Protein AF-A0A2W0FII7-F1 (afdb_monomer)

Radius of gyration: 22.11 Å; Cα contacts (8 Å, |Δi|>4): 126; chains: 1; bounding box: 62×43×57 Å

Foldseek 3Di:
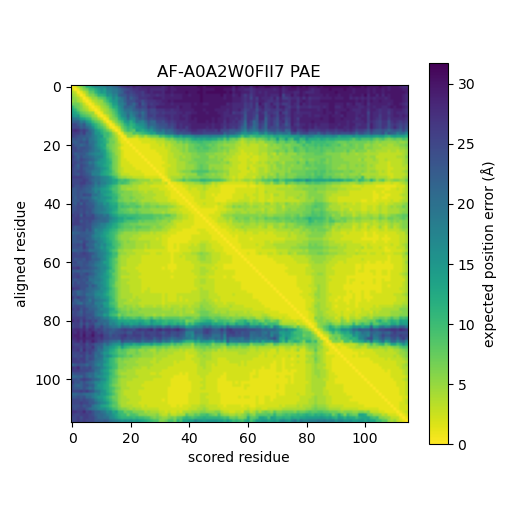DPPDDDDDDDPPQPDPPPVVVVVVVVVVQVLFFWFAWFAFDDADPVRHGPDTDDTRHRPVNLVVLLVVLQVLLVVLVVVCVVVVPPPCPVSVVSSVVSNRSSVRSVVRRVVRSDD

Structure (mmCIF, N/CA/C/O backbone):
data_AF-A0A2W0FII7-F1
#
_entry.id   AF-A0A2W0FII7-F1
#
loop_
_atom_site.group_PDB
_atom_site.id
_atom_site.type_symbol
_atom_site.label_atom_id
_atom_site.label_alt_id
_atom_site.label_comp_id
_atom_site.label_asym_id
_atom_site.label_entity_id
_atom_site.label_seq_id
_atom_site.pdbx_PDB_ins_code
_atom_site.Cartn_x
_atom_site.Cartn_y
_atom_site.Cartn_z
_atom_site.occupancy
_atom_site.B_iso_or_equiv
_atom_site.auth_seq_id
_atom_site.auth_comp_id
_atom_site.auth_asym_id
_atom_site.auth_atom_id
_atom_site.pdbx_PDB_model_num
ATOM 1 N N . MET A 1 1 ? 37.467 32.503 40.181 1.00 45.34 1 MET A N 1
ATOM 2 C CA . MET A 1 1 ? 36.353 32.102 39.293 1.00 45.34 1 MET A CA 1
ATOM 3 C C . MET A 1 1 ? 36.944 31.385 38.086 1.00 45.34 1 MET A C 1
ATOM 5 O O . MET A 1 1 ? 37.599 32.031 37.280 1.00 45.34 1 MET A O 1
ATOM 9 N N . LYS A 1 2 ? 36.827 30.053 38.008 1.00 49.31 2 LYS A N 1
ATOM 10 C CA . LYS A 1 2 ? 37.305 29.281 36.849 1.00 49.31 2 LYS A CA 1
ATOM 11 C C . LYS A 1 2 ? 36.230 29.397 35.772 1.00 49.31 2 LYS A C 1
ATOM 13 O O . LYS A 1 2 ? 35.134 28.887 35.977 1.00 49.31 2 LYS A O 1
ATOM 18 N N . LYS A 1 3 ? 36.498 30.152 34.702 1.00 55.66 3 LYS A N 1
ATOM 19 C CA . LYS A 1 3 ? 35.556 30.265 33.584 1.00 55.66 3 LYS A CA 1
ATOM 20 C C . LYS A 1 3 ? 35.330 28.863 33.024 1.00 55.66 3 LYS A C 1
ATOM 22 O O . LYS A 1 3 ? 36.286 28.218 32.603 1.00 55.66 3 LYS A O 1
ATOM 27 N N . LEU A 1 4 ? 34.087 28.399 33.101 1.00 54.47 4 LEU A N 1
ATOM 28 C CA . LEU A 1 4 ? 33.648 27.167 32.469 1.00 54.47 4 LEU A CA 1
ATOM 29 C C . LEU A 1 4 ? 33.785 27.396 30.963 1.00 54.47 4 LEU A C 1
ATOM 31 O O . LEU A 1 4 ? 33.102 28.253 30.403 1.00 54.47 4 LEU A O 1
ATOM 35 N N . VAL A 1 5 ? 34.761 26.735 30.348 1.00 69.44 5 VAL A N 1
ATOM 36 C CA . VAL A 1 5 ? 34.918 26.757 28.894 1.00 69.44 5 VAL A CA 1
ATOM 37 C C . VAL A 1 5 ? 33.714 25.996 28.334 1.00 69.44 5 VAL A C 1
ATOM 39 O O . VAL A 1 5 ? 33.495 24.870 28.778 1.00 69.44 5 VAL A O 1
ATOM 42 N N . PRO A 1 6 ? 32.897 26.594 27.450 1.00 70.25 6 PRO A N 1
ATOM 43 C CA . PRO A 1 6 ? 31.791 25.877 26.830 1.00 70.25 6 PRO A CA 1
ATOM 44 C C . PRO A 1 6 ? 32.339 24.688 26.045 1.00 70.25 6 PRO A C 1
ATOM 46 O O . PRO A 1 6 ? 33.326 24.842 25.320 1.00 70.25 6 PRO A O 1
ATOM 49 N N . ASP A 1 7 ? 31.710 23.523 26.194 1.00 71.69 7 ASP A N 1
ATOM 50 C CA . ASP A 1 7 ? 32.057 22.355 25.393 1.00 71.69 7 ASP A CA 1
ATOM 51 C C . ASP A 1 7 ? 31.944 22.695 23.896 1.00 71.69 7 ASP A C 1
ATOM 53 O O . ASP A 1 7 ? 31.008 23.398 23.488 1.00 71.69 7 ASP A O 1
ATOM 57 N N . PRO A 1 8 ? 32.892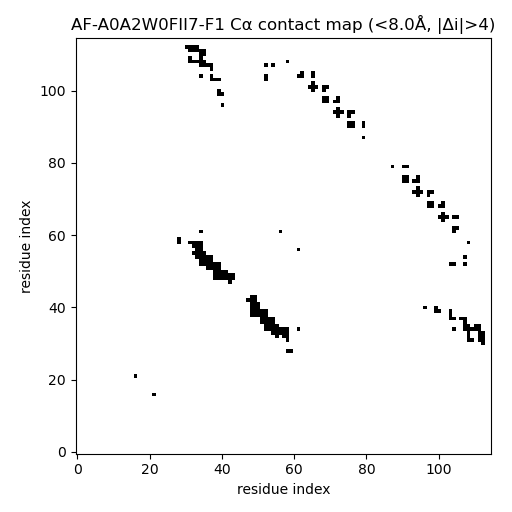 22.236 23.058 1.00 71.69 8 PRO A N 1
ATOM 58 C CA . PRO A 1 8 ? 32.798 22.434 21.622 1.00 71.69 8 PRO A CA 1
ATOM 59 C C . PRO A 1 8 ? 31.528 21.749 21.093 1.00 71.69 8 PRO A C 1
ATOM 61 O O . PRO A 1 8 ? 31.179 20.662 21.564 1.00 71.69 8 PRO A O 1
ATOM 64 N N . PRO A 1 9 ? 30.825 22.355 20.119 1.00 68.69 9 PRO A N 1
ATOM 65 C CA . PRO A 1 9 ? 29.630 21.749 19.557 1.00 68.69 9 PRO A CA 1
ATOM 66 C C . PRO A 1 9 ? 30.002 20.400 18.944 1.00 68.69 9 PRO A C 1
ATOM 68 O O . PRO A 1 9 ? 30.913 20.304 18.118 1.00 68.69 9 PRO A O 1
ATOM 71 N N . LEU A 1 10 ? 29.297 19.349 19.365 1.00 67.12 10 LEU A N 1
ATOM 72 C CA . LEU A 1 10 ? 29.386 18.051 18.711 1.00 67.12 10 LEU A CA 1
ATOM 73 C C . LEU A 1 10 ? 29.007 18.244 17.235 1.00 67.12 10 LEU A C 1
ATOM 75 O O . LEU A 1 10 ? 28.012 18.922 16.966 1.00 67.12 10 LEU A O 1
ATOM 79 N N . PRO A 1 11 ? 29.759 17.673 16.276 1.00 57.84 11 PRO A N 1
ATOM 80 C CA . PRO A 1 11 ? 29.352 17.703 14.884 1.00 57.84 11 PRO A CA 1
ATOM 81 C C . PRO A 1 11 ? 27.983 17.028 14.767 1.00 57.84 11 PRO A C 1
ATOM 83 O O . PRO A 1 11 ? 27.852 15.811 14.912 1.00 57.84 11 PRO A O 1
ATOM 86 N N . THR A 1 12 ? 26.949 17.834 14.538 1.00 61.00 12 THR A N 1
ATOM 87 C CA . THR A 1 12 ? 25.592 17.387 14.229 1.00 61.00 12 THR A CA 1
ATOM 88 C C . THR A 1 12 ? 25.575 16.918 12.784 1.00 61.00 12 THR A C 1
ATOM 90 O O . THR A 1 12 ? 25.058 17.597 11.905 1.00 61.00 12 THR A O 1
ATOM 93 N N . ASP A 1 13 ? 26.221 15.791 12.519 1.00 62.16 13 ASP A N 1
ATOM 94 C CA . ASP A 1 13 ? 26.268 15.217 11.182 1.00 62.16 13 ASP A CA 1
ATOM 95 C C . ASP A 1 13 ? 25.815 13.761 11.265 1.00 62.16 13 ASP A C 1
ATOM 97 O O . ASP A 1 13 ? 26.613 12.823 11.292 1.00 62.16 13 ASP A O 1
ATOM 101 N N . ARG A 1 14 ? 24.493 13.571 11.364 1.00 56.81 14 ARG A N 1
ATOM 102 C CA . ARG A 1 14 ? 23.838 12.330 10.942 1.00 56.81 14 ARG A CA 1
ATOM 103 C C . ARG A 1 14 ? 22.471 12.619 10.314 1.00 56.81 14 ARG A C 1
ATOM 105 O O . ARG A 1 14 ? 21.743 13.439 10.867 1.00 56.81 14 ARG A O 1
ATOM 112 N N . PRO A 1 15 ? 22.074 11.885 9.259 1.00 54.25 15 PRO A N 1
ATOM 113 C CA . PRO A 1 15 ? 22.838 10.896 8.498 1.00 54.25 15 PRO A CA 1
ATOM 114 C C . PRO A 1 15 ? 23.297 11.479 7.152 1.00 54.25 15 PRO A C 1
ATOM 116 O O . PRO A 1 15 ? 22.503 12.057 6.412 1.00 54.25 15 PRO A O 1
ATOM 119 N N . ARG A 1 16 ? 24.567 11.258 6.781 1.00 61.22 16 ARG A N 1
ATOM 120 C CA . ARG A 1 16 ? 24.932 11.245 5.358 1.00 61.22 16 ARG A CA 1
ATOM 121 C C . ARG A 1 16 ? 24.003 10.228 4.702 1.00 61.22 16 ARG A C 1
ATOM 123 O O . ARG A 1 16 ? 24.049 9.058 5.072 1.00 61.22 16 ARG A O 1
ATOM 130 N N . ARG A 1 17 ? 23.127 10.691 3.813 1.00 68.75 17 ARG A N 1
ATOM 131 C CA . ARG A 1 17 ? 22.314 9.839 2.946 1.00 68.75 17 ARG A CA 1
ATOM 132 C C . ARG A 1 17 ? 23.244 8.780 2.354 1.00 68.75 17 ARG A C 1
ATOM 134 O O . ARG A 1 17 ? 24.252 9.143 1.751 1.00 68.75 17 ARG A O 1
ATOM 141 N N . ASP A 1 18 ? 22.990 7.517 2.673 1.00 85.94 18 ASP A N 1
ATOM 142 C CA . ASP A 1 18 ? 23.888 6.423 2.322 1.00 85.94 18 ASP A CA 1
ATOM 143 C C . ASP A 1 18 ? 23.875 6.251 0.791 1.00 85.94 18 ASP A C 1
ATOM 145 O O . ASP A 1 18 ? 22.839 5.871 0.236 1.00 85.94 18 ASP A O 1
ATOM 149 N N . PRO A 1 19 ? 24.985 6.545 0.084 1.00 88.06 19 PRO A N 1
ATOM 150 C CA . PRO A 1 19 ? 25.020 6.454 -1.373 1.00 88.06 19 PRO A CA 1
ATOM 151 C C . PRO A 1 19 ? 24.779 5.027 -1.876 1.00 88.06 19 PRO A C 1
ATOM 153 O O . PRO A 1 19 ? 24.323 4.832 -3.005 1.00 88.06 19 PRO A O 1
ATOM 156 N N . GLU A 1 20 ? 25.095 4.021 -1.057 1.00 90.56 20 GLU A N 1
ATOM 157 C CA . GLU A 1 20 ? 24.831 2.625 -1.382 1.00 90.56 20 GLU A CA 1
ATOM 158 C C . GLU A 1 20 ? 23.329 2.335 -1.351 1.00 90.56 20 GLU A C 1
ATOM 160 O O . GLU A 1 20 ? 22.807 1.731 -2.291 1.00 90.56 20 GLU A O 1
ATOM 165 N N . LEU A 1 21 ? 22.627 2.848 -0.335 1.00 87.81 21 LEU A N 1
ATOM 166 C CA . LEU A 1 21 ? 21.172 2.750 -0.222 1.00 87.81 21 LEU A CA 1
ATOM 167 C C . LEU A 1 21 ? 20.462 3.469 -1.375 1.00 87.81 21 LEU A C 1
ATOM 169 O O . LEU A 1 21 ? 19.542 2.909 -1.967 1.00 87.81 21 LEU A O 1
ATOM 173 N N . ASP A 1 22 ? 20.905 4.674 -1.740 1.00 89.75 22 ASP A N 1
ATOM 174 C CA . ASP A 1 22 ? 20.333 5.409 -2.875 1.00 89.75 22 ASP A CA 1
ATOM 175 C C . ASP A 1 22 ? 20.484 4.630 -4.187 1.00 89.75 22 ASP A C 1
ATOM 177 O O . ASP A 1 22 ? 19.539 4.530 -4.974 1.00 89.75 22 ASP A O 1
ATOM 181 N N . ARG A 1 23 ? 21.655 4.024 -4.414 1.00 91.62 23 ARG A N 1
ATOM 182 C CA . ARG A 1 23 ? 21.891 3.191 -5.598 1.00 91.62 23 ARG A CA 1
ATOM 183 C C . ARG A 1 23 ? 21.034 1.925 -5.581 1.00 91.62 23 ARG A C 1
ATOM 185 O O . ARG A 1 23 ? 20.510 1.539 -6.624 1.00 91.62 23 ARG A O 1
ATOM 192 N N . ALA A 1 24 ? 20.878 1.285 -4.423 1.00 92.12 24 ALA A N 1
ATOM 193 C CA . ALA A 1 24 ? 20.007 0.123 -4.271 1.00 92.12 24 ALA A CA 1
ATOM 194 C C . ALA A 1 24 ? 18.541 0.478 -4.569 1.00 92.12 24 ALA A C 1
ATOM 196 O O . ALA A 1 24 ? 17.890 -0.225 -5.341 1.00 92.12 24 ALA A O 1
ATOM 197 N N . ASN A 1 25 ? 18.051 1.603 -4.047 1.00 91.00 25 ASN A N 1
ATOM 198 C CA . ASN A 1 25 ? 16.700 2.093 -4.311 1.00 91.00 25 ASN A CA 1
ATOM 199 C C . ASN A 1 25 ? 16.489 2.418 -5.792 1.00 91.00 25 ASN A C 1
ATOM 201 O O . ASN A 1 25 ? 15.478 2.015 -6.361 1.00 91.00 25 ASN A O 1
ATOM 205 N N . ALA A 1 26 ? 17.454 3.072 -6.444 1.00 90.44 26 ALA A N 1
ATOM 206 C CA . ALA A 1 26 ? 17.382 3.347 -7.877 1.00 90.44 26 ALA A CA 1
ATOM 207 C C . ALA A 1 26 ? 17.295 2.055 -8.709 1.00 90.44 26 ALA A C 1
ATOM 209 O O . ALA A 1 26 ? 16.490 1.968 -9.634 1.00 90.44 26 ALA A O 1
ATOM 210 N N . ASN A 1 27 ? 18.070 1.025 -8.350 1.00 92.50 27 ASN A N 1
ATOM 211 C CA . ASN A 1 27 ? 18.003 -0.281 -9.009 1.00 92.50 27 ASN A CA 1
ATOM 212 C C . ASN A 1 27 ? 16.644 -0.967 -8.796 1.00 92.50 27 ASN A C 1
ATOM 214 O O . ASN A 1 27 ? 16.109 -1.563 -9.728 1.00 92.50 27 ASN A O 1
ATOM 218 N N . LEU A 1 28 ? 16.074 -0.874 -7.590 1.00 89.69 28 LEU A N 1
ATOM 219 C CA . LEU A 1 28 ? 14.747 -1.416 -7.287 1.00 89.69 28 LEU A CA 1
ATOM 220 C C . LEU A 1 28 ? 13.652 -0.698 -8.080 1.00 89.69 28 LEU A C 1
ATOM 222 O O . LEU A 1 28 ? 12.812 -1.357 -8.686 1.00 89.69 28 LEU A O 1
ATOM 226 N N . LEU A 1 29 ? 13.685 0.635 -8.126 1.00 90.31 29 LEU A N 1
ATOM 227 C CA . LEU A 1 29 ? 12.740 1.430 -8.911 1.00 90.31 29 LEU A CA 1
ATOM 228 C C . LEU A 1 29 ? 12.859 1.139 -10.408 1.00 90.31 29 LEU A C 1
ATOM 230 O O . LEU A 1 29 ? 11.845 1.081 -11.088 1.00 90.31 29 LEU A O 1
ATOM 234 N N . ALA A 1 30 ? 14.070 0.900 -10.918 1.00 88.50 30 ALA A N 1
ATOM 235 C CA . ALA A 1 30 ? 14.271 0.494 -12.307 1.00 88.50 30 ALA A CA 1
ATOM 236 C C . ALA A 1 30 ? 13.735 -0.921 -12.600 1.00 88.50 30 ALA A C 1
ATOM 238 O O . ALA A 1 30 ? 13.285 -1.185 -13.713 1.00 88.50 30 ALA A O 1
ATOM 239 N N . ALA A 1 31 ? 13.781 -1.829 -11.619 1.00 89.75 31 ALA A N 1
ATOM 240 C CA . ALA A 1 31 ? 13.228 -3.178 -11.741 1.00 89.75 31 ALA A CA 1
ATOM 241 C C . ALA A 1 31 ? 11.691 -3.207 -11.641 1.00 89.75 31 ALA A C 1
ATOM 243 O O . ALA A 1 31 ? 11.051 -4.121 -12.164 1.00 89.75 31 ALA A O 1
ATOM 244 N N . LEU A 1 32 ? 11.092 -2.221 -10.971 1.00 89.44 32 LEU A N 1
ATOM 245 C CA . LEU A 1 32 ? 9.647 -2.049 -10.901 1.00 89.44 32 LEU A CA 1
ATOM 246 C C . LEU A 1 32 ? 9.156 -1.270 -12.126 1.00 89.44 32 LEU A C 1
ATOM 248 O O . LEU A 1 32 ? 9.408 -0.079 -12.283 1.00 89.44 32 LEU A O 1
ATOM 252 N N . HIS A 1 33 ? 8.394 -1.931 -12.993 1.00 88.06 33 HIS A N 1
ATOM 253 C CA . HIS A 1 33 ? 7.651 -1.222 -14.031 1.00 88.06 33 HIS A CA 1
ATOM 254 C C . HIS A 1 33 ? 6.480 -0.433 -13.428 1.00 88.06 33 HIS A C 1
ATOM 256 O O . HIS A 1 33 ? 6.153 -0.557 -12.245 1.00 88.06 33 HIS A O 1
ATOM 262 N N . GLY A 1 34 ? 5.809 0.361 -14.265 1.00 91.62 34 GLY A N 1
ATOM 263 C CA . GLY A 1 34 ? 4.569 1.008 -13.855 1.00 91.62 34 GLY A CA 1
ATOM 264 C C . GLY A 1 34 ? 3.508 -0.007 -13.416 1.00 91.62 34 GLY A C 1
ATOM 265 O O . GLY A 1 34 ? 3.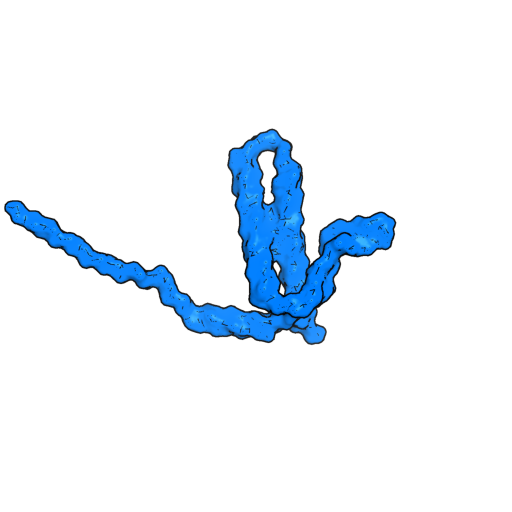499 -1.157 -13.869 1.00 91.62 34 GLY A O 1
ATOM 266 N N . THR A 1 35 ? 2.602 0.430 -12.544 1.00 96.25 35 THR A N 1
ATOM 267 C CA . THR A 1 35 ? 1.491 -0.388 -12.037 1.00 96.25 35 THR A CA 1
ATOM 268 C C . THR A 1 35 ? 0.725 -1.074 -13.171 1.00 96.25 35 THR A C 1
ATOM 270 O O . THR A 1 35 ? 0.547 -0.526 -14.260 1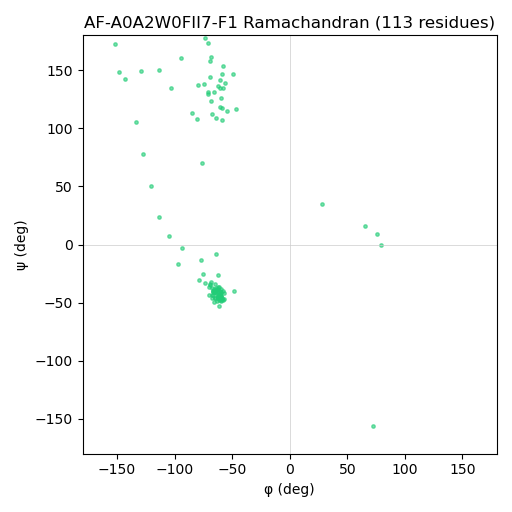.00 96.25 35 THR A O 1
ATOM 273 N N . ARG A 1 36 ? 0.202 -2.277 -12.933 1.00 96.19 36 ARG A N 1
ATOM 274 C CA . ARG A 1 36 ? -0.832 -2.870 -13.795 1.00 96.19 36 ARG A CA 1
ATOM 275 C C . ARG A 1 36 ? -2.223 -2.584 -13.252 1.00 96.19 36 ARG A C 1
ATOM 277 O O . ARG A 1 36 ? -2.404 -2.281 -12.078 1.00 96.19 36 ARG A O 1
ATOM 284 N N . HIS A 1 37 ? -3.220 -2.703 -14.124 1.00 96.38 37 HIS A N 1
ATOM 285 C CA . HIS A 1 37 ? -4.608 -2.623 -13.698 1.00 96.38 37 HIS A CA 1
ATOM 286 C C . HIS A 1 37 ? -4.891 -3.739 -12.685 1.00 96.38 37 HIS A C 1
ATOM 288 O O . HIS A 1 37 ? -4.797 -4.924 -13.020 1.00 96.38 37 HIS A O 1
ATOM 294 N N . ARG A 1 38 ? -5.267 -3.363 -11.462 1.00 96.50 38 ARG A N 1
ATOM 295 C CA . ARG A 1 38 ? -5.491 -4.303 -10.358 1.00 96.50 38 ARG A CA 1
ATOM 296 C C . ARG A 1 38 ? -6.799 -3.976 -9.639 1.00 96.50 38 ARG A C 1
ATOM 298 O O . ARG A 1 38 ? -6.830 -2.997 -8.898 1.00 96.50 38 ARG A O 1
ATOM 305 N N . PRO A 1 39 ? -7.876 -4.756 -9.834 1.00 96.44 39 PRO A N 1
ATOM 306 C CA . PRO A 1 39 ? -9.108 -4.562 -9.080 1.00 96.44 39 PRO A CA 1
ATOM 307 C C . PRO A 1 39 ? -8.918 -4.944 -7.606 1.00 96.44 39 PRO A C 1
ATOM 309 O O . PRO A 1 39 ? -8.214 -5.910 -7.309 1.00 96.44 39 PRO A O 1
ATOM 312 N N . PHE A 1 40 ? -9.571 -4.222 -6.697 1.00 96.00 40 PHE A N 1
ATOM 313 C CA . PHE A 1 40 ? -9.549 -4.492 -5.255 1.00 96.00 40 PHE A CA 1
ATOM 314 C C . PHE A 1 40 ? -10.847 -4.019 -4.582 1.00 96.00 40 PHE A C 1
ATOM 316 O O . PHE A 1 40 ? -11.682 -3.371 -5.221 1.00 96.00 4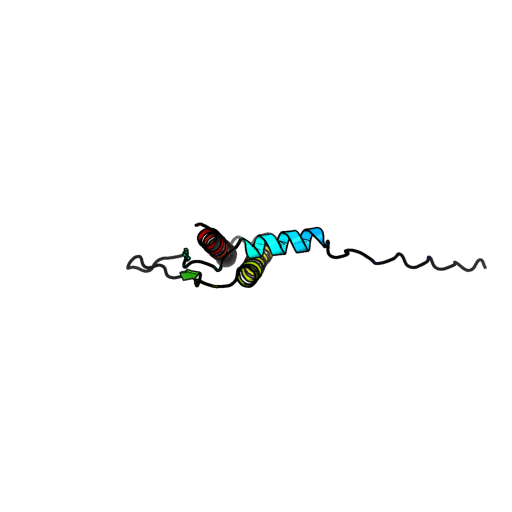0 PHE A O 1
ATOM 323 N N . GLY A 1 41 ? -11.029 -4.345 -3.301 1.00 93.06 41 GLY A N 1
ATOM 324 C CA . GLY A 1 41 ? -12.192 -3.914 -2.538 1.00 93.06 41 GLY A CA 1
ATOM 325 C C . GLY A 1 41 ? -13.486 -4.621 -2.922 1.00 93.06 41 GLY A C 1
ATOM 326 O O . GLY A 1 41 ? -13.525 -5.745 -3.435 1.00 93.06 41 GLY A O 1
ATOM 327 N N . LEU A 1 42 ? -14.582 -3.926 -2.630 1.00 92.88 42 LEU A N 1
ATOM 328 C CA . LEU A 1 42 ? -15.935 -4.417 -2.837 1.00 92.88 42 LEU A CA 1
ATOM 329 C C . LEU A 1 42 ? -16.297 -4.520 -4.326 1.00 92.88 42 LEU A C 1
ATOM 331 O O . LEU A 1 42 ? -15.738 -3.850 -5.198 1.00 92.88 42 LEU A O 1
ATOM 335 N N . ARG A 1 43 ? -17.291 -5.366 -4.601 1.00 95.25 43 ARG A N 1
ATOM 336 C CA . ARG A 1 43 ? -17.908 -5.537 -5.918 1.00 95.25 43 ARG A CA 1
ATOM 337 C C . ARG A 1 43 ? -19.354 -5.056 -5.881 1.00 95.25 43 ARG A C 1
ATOM 339 O O . ARG A 1 43 ? -19.998 -5.125 -4.837 1.00 95.25 43 ARG A O 1
ATOM 346 N N . ASP A 1 44 ? -19.857 -4.575 -7.012 1.00 94.44 44 ASP A N 1
ATOM 347 C CA . ASP A 1 44 ? -21.266 -4.206 -7.149 1.00 94.44 44 ASP A CA 1
ATOM 348 C C . ASP A 1 44 ? -22.188 -5.439 -7.240 1.00 94.44 44 ASP A C 1
ATOM 350 O O . ASP A 1 44 ? -21.738 -6.587 -7.277 1.00 94.44 44 ASP A O 1
ATOM 354 N N . GLY A 1 45 ? -23.503 -5.208 -7.319 1.00 94.31 45 GLY A N 1
ATOM 355 C CA . GLY A 1 45 ? -24.497 -6.281 -7.456 1.00 94.31 45 GLY A CA 1
ATOM 356 C C . GLY A 1 45 ? -24.401 -7.092 -8.757 1.00 94.31 45 GLY A C 1
ATOM 357 O O . GLY A 1 45 ? -25.090 -8.097 -8.888 1.00 94.31 45 GLY A O 1
ATOM 358 N N . GLN A 1 46 ? -23.563 -6.675 -9.711 1.00 95.00 46 GLN A N 1
ATOM 359 C CA . GLN A 1 46 ? -23.263 -7.391 -10.954 1.00 95.00 46 GLN A CA 1
ATOM 360 C C . GLN A 1 46 ? -21.877 -8.063 -10.905 1.00 95.00 46 GLN A C 1
ATOM 362 O O . GLN A 1 46 ? -21.395 -8.577 -11.913 1.00 95.00 46 GLN A O 1
ATOM 367 N N . GLY A 1 47 ? -21.209 -8.051 -9.746 1.00 92.69 47 GLY A N 1
ATOM 368 C CA . GLY A 1 47 ? -19.891 -8.645 -9.548 1.00 92.69 47 GLY A CA 1
ATOM 369 C C . GLY A 1 47 ? -18.733 -7.831 -10.132 1.00 92.69 47 GLY A C 1
ATOM 370 O O . GLY A 1 47 ? -17.602 -8.328 -10.155 1.00 92.69 47 GLY A O 1
ATOM 371 N N . ARG A 1 48 ? -18.959 -6.595 -10.589 1.00 95.12 48 ARG A N 1
ATOM 372 C CA . ARG A 1 48 ? -17.900 -5.727 -11.125 1.00 95.12 48 ARG A CA 1
ATOM 373 C C . ARG A 1 48 ? -17.118 -5.092 -9.972 1.00 95.12 48 ARG A C 1
ATOM 375 O O . ARG A 1 48 ? -17.738 -4.686 -8.989 1.00 95.12 48 ARG A O 1
ATOM 382 N N . PRO A 1 49 ? -15.778 -5.020 -10.051 1.00 94.56 49 PRO A N 1
ATOM 383 C CA . PRO A 1 49 ? -14.985 -4.360 -9.018 1.00 94.56 49 PRO A CA 1
ATOM 384 C C . PRO A 1 49 ? -15.349 -2.875 -8.940 1.00 94.56 49 PRO A C 1
ATOM 386 O O . PRO A 1 49 ? -15.489 -2.224 -9.974 1.00 94.56 49 PRO A O 1
ATOM 389 N N . LEU A 1 50 ? -15.506 -2.351 -7.722 1.00 95.56 50 LEU A N 1
ATOM 390 C CA . LEU A 1 50 ? -15.785 -0.928 -7.507 1.00 95.56 50 LEU A CA 1
ATOM 391 C C . LEU A 1 50 ? -14.526 -0.069 -7.625 1.00 95.56 50 LEU A C 1
ATOM 393 O O . LEU A 1 50 ? -14.610 1.083 -8.042 1.00 95.56 50 LEU A O 1
ATOM 397 N N . PHE A 1 51 ? -13.369 -0.637 -7.282 1.00 96.94 51 PHE A N 1
ATOM 398 C CA . PHE A 1 51 ? -12.089 0.055 -7.303 1.00 96.94 51 PHE A CA 1
ATOM 399 C C . PHE A 1 51 ? -11.042 -0.750 -8.064 1.00 96.94 51 PHE A C 1
ATOM 401 O O . PHE A 1 51 ? -11.057 -1.985 -8.090 1.00 96.94 51 PHE A O 1
ATOM 408 N N . ALA A 1 52 ? -10.114 -0.027 -8.678 1.00 97.31 52 ALA A N 1
ATOM 409 C CA . ALA A 1 52 ? -8.939 -0.600 -9.300 1.00 97.31 52 ALA A CA 1
ATOM 410 C C . ALA A 1 52 ? -7.765 0.371 -9.210 1.00 97.31 52 ALA A C 1
ATOM 412 O O . ALA A 1 52 ? -7.944 1.589 -9.237 1.00 97.31 52 ALA A O 1
ATOM 413 N N . VAL A 1 53 ? -6.557 -0.179 -9.123 1.00 97.50 53 VAL A N 1
ATOM 414 C CA . VAL A 1 53 ? -5.328 0.592 -9.299 1.00 97.50 53 VAL A CA 1
ATOM 415 C C . VAL A 1 53 ? -5.206 0.959 -10.770 1.00 97.50 53 VAL A C 1
ATOM 417 O O . VAL A 1 53 ? -5.321 0.095 -11.645 1.00 97.50 53 VAL A O 1
ATOM 420 N N . GLN A 1 54 ? -4.965 2.240 -11.034 1.00 96.75 54 GLN A N 1
ATOM 421 C CA . GLN A 1 54 ? -4.738 2.735 -12.383 1.00 96.75 54 GLN A CA 1
ATOM 422 C C . GLN A 1 54 ? -3.435 2.141 -12.941 1.00 96.75 54 GLN A C 1
ATOM 424 O O . GLN A 1 54 ? -2.425 2.180 -12.234 1.00 96.75 54 GLN A O 1
ATOM 429 N N . PRO A 1 55 ? -3.414 1.585 -14.168 1.00 95.56 55 PRO A N 1
ATOM 430 C CA . PRO A 1 55 ? -2.181 1.124 -14.787 1.00 95.56 55 PRO A CA 1
ATOM 431 C C . PRO A 1 55 ? -1.240 2.282 -15.141 1.00 95.56 55 PRO A C 1
ATOM 433 O O . PRO A 1 55 ? -1.667 3.421 -15.309 1.00 95.56 55 PRO A O 1
ATOM 436 N N . GLN A 1 56 ? 0.033 1.941 -15.339 1.00 94.31 56 GLN A N 1
ATOM 437 C CA . GLN A 1 56 ? 1.108 2.805 -15.832 1.00 94.31 56 GLN A CA 1
ATOM 438 C C . GLN A 1 56 ? 1.489 3.961 -14.895 1.00 94.31 56 GLN A C 1
ATOM 440 O O . GLN A 1 56 ? 2.211 4.864 -15.309 1.00 94.31 56 GLN A O 1
ATOM 445 N N . VAL A 1 57 ? 1.077 3.919 -13.624 1.00 95.62 57 VAL A N 1
ATOM 446 C CA . VAL A 1 57 ? 1.606 4.828 -12.599 1.00 95.62 57 VAL A CA 1
ATOM 447 C C . VAL A 1 57 ? 3.047 4.422 -12.305 1.00 95.62 57 VAL A C 1
ATOM 449 O O . VAL A 1 57 ? 3.323 3.238 -12.107 1.00 95.62 57 VAL A O 1
ATOM 452 N N . ASN A 1 58 ? 3.964 5.390 -12.308 1.00 94.88 58 ASN A N 1
ATOM 453 C CA . ASN A 1 58 ? 5.375 5.158 -12.015 1.00 94.88 58 ASN A CA 1
ATOM 454 C C . ASN A 1 58 ? 5.567 4.545 -10.611 1.00 94.88 58 ASN A C 1
ATOM 456 O O . ASN A 1 58 ? 4.815 4.841 -9.684 1.00 94.88 58 ASN A O 1
ATOM 460 N N . ALA A 1 59 ? 6.584 3.691 -10.461 1.00 94.94 59 ALA A N 1
ATOM 461 C CA . ALA A 1 59 ? 6.842 2.966 -9.222 1.00 94.94 59 ALA A CA 1
ATOM 462 C C . ALA A 1 59 ? 7.157 3.878 -8.027 1.00 94.94 59 ALA A C 1
ATOM 464 O O . ALA A 1 59 ? 6.696 3.596 -6.925 1.00 94.94 59 ALA A O 1
ATOM 465 N N . GLU A 1 60 ? 7.897 4.970 -8.226 1.00 95.06 60 GLU A N 1
ATOM 466 C CA . GLU A 1 60 ? 8.236 5.916 -7.160 1.00 95.06 60 GLU A CA 1
ATOM 467 C C . GLU A 1 60 ? 6.981 6.627 -6.645 1.00 95.06 60 GLU A C 1
ATOM 469 O O . GLU A 1 60 ? 6.699 6.586 -5.447 1.00 95.06 60 GLU A O 1
ATOM 474 N N . ASP A 1 61 ? 6.167 7.173 -7.553 1.00 95.69 61 ASP A N 1
ATOM 475 C CA . ASP A 1 61 ? 4.897 7.828 -7.213 1.00 95.69 61 ASP A CA 1
ATOM 476 C C . ASP A 1 61 ? 3.929 6.869 -6.508 1.00 95.69 61 ASP A C 1
ATOM 478 O O . ASP A 1 61 ? 3.317 7.198 -5.487 1.00 95.69 61 ASP A O 1
ATOM 482 N N . ALA A 1 62 ? 3.816 5.643 -7.024 1.00 96.81 62 ALA A N 1
ATOM 483 C CA . ALA A 1 62 ? 2.986 4.605 -6.435 1.00 96.81 62 ALA A CA 1
ATOM 484 C C . ALA A 1 62 ? 3.456 4.236 -5.016 1.00 96.81 62 ALA A C 1
ATOM 486 O O . ALA A 1 62 ? 2.634 4.145 -4.104 1.00 96.81 62 ALA A O 1
ATOM 487 N N . LEU A 1 63 ? 4.766 4.064 -4.803 1.00 96.81 63 LEU A N 1
ATOM 488 C CA . LEU A 1 63 ? 5.334 3.732 -3.493 1.00 96.81 63 LEU A CA 1
ATOM 489 C C . LEU A 1 63 ? 5.233 4.892 -2.494 1.00 96.81 63 LEU A C 1
ATOM 491 O O . LEU A 1 63 ? 4.980 4.644 -1.313 1.00 96.81 63 LEU A O 1
ATOM 495 N N . MET A 1 64 ? 5.344 6.148 -2.941 1.00 96.69 64 MET A N 1
ATOM 496 C CA . MET A 1 64 ? 5.058 7.313 -2.094 1.00 96.69 64 MET A CA 1
ATOM 497 C C . MET A 1 64 ? 3.613 7.286 -1.585 1.00 96.69 64 MET A C 1
ATOM 499 O O . MET A 1 64 ? 3.369 7.486 -0.393 1.00 96.69 64 MET A O 1
ATOM 503 N N . HIS A 1 65 ? 2.649 6.967 -2.453 1.00 96.69 65 HIS A N 1
ATOM 504 C CA . HIS A 1 65 ? 1.255 6.819 -2.038 1.00 96.69 65 HIS A CA 1
ATOM 505 C C . HIS A 1 65 ? 1.021 5.612 -1.124 1.00 96.69 65 HIS A C 1
ATOM 507 O O . HIS A 1 65 ? 0.268 5.735 -0.159 1.00 96.69 65 HIS A O 1
ATOM 513 N N . VAL A 1 66 ? 1.692 4.478 -1.357 1.00 98.12 66 VAL A N 1
ATOM 514 C CA . VAL A 1 66 ? 1.678 3.334 -0.424 1.00 98.12 66 VAL A CA 1
ATOM 515 C C . VAL A 1 66 ? 2.161 3.767 0.958 1.00 98.12 66 VAL A C 1
ATOM 517 O O . VAL A 1 66 ? 1.500 3.473 1.951 1.00 98.12 66 VAL A O 1
ATOM 520 N N . SER A 1 67 ? 3.266 4.512 1.034 1.00 98.06 67 SER A N 1
ATOM 521 C CA . SER A 1 67 ? 3.790 5.014 2.307 1.00 98.06 67 SER A CA 1
ATOM 522 C C . SER A 1 67 ? 2.794 5.929 3.019 1.00 98.06 67 SER A C 1
ATOM 524 O O . SER A 1 67 ? 2.653 5.834 4.237 1.00 98.06 67 SER A O 1
ATOM 526 N N . LEU A 1 68 ? 2.089 6.794 2.283 1.00 98.00 68 LEU A N 1
ATOM 527 C CA . LEU A 1 68 ? 1.056 7.658 2.856 1.00 98.00 68 LEU A CA 1
ATOM 528 C C . LEU A 1 68 ? -0.124 6.845 3.404 1.00 98.00 68 LEU A C 1
ATOM 530 O O . LEU A 1 68 ? -0.564 7.089 4.522 1.00 98.00 68 LEU A O 1
ATOM 534 N N . LEU A 1 69 ? -0.611 5.861 2.645 1.00 98.12 69 LEU A N 1
ATOM 535 C CA . LEU A 1 69 ? -1.708 4.985 3.064 1.00 98.12 69 LEU A CA 1
ATOM 536 C C . LEU A 1 69 ? -1.362 4.201 4.335 1.00 98.12 69 LEU A C 1
ATOM 538 O O . LEU A 1 69 ? -2.182 4.112 5.247 1.00 98.12 69 LEU A O 1
ATOM 542 N N . LEU A 1 70 ? -0.142 3.665 4.412 1.00 98.31 70 LEU A N 1
ATOM 543 C CA . LEU A 1 70 ? 0.336 2.945 5.593 1.00 98.31 70 LEU A CA 1
ATOM 544 C C . LEU A 1 70 ? 0.482 3.871 6.803 1.00 98.31 70 LEU A C 1
ATOM 546 O O . LEU A 1 70 ? 0.070 3.492 7.894 1.00 98.31 70 LEU A O 1
ATOM 550 N N . LYS A 1 71 ? 0.970 5.100 6.605 1.00 97.25 71 LYS A N 1
ATOM 551 C CA . LYS A 1 71 ? 1.015 6.112 7.665 1.00 97.25 71 LYS A CA 1
ATOM 552 C C . LYS A 1 71 ? -0.384 6.444 8.194 1.00 97.25 71 LYS A C 1
ATOM 554 O O . LYS A 1 71 ? -0.589 6.486 9.399 1.00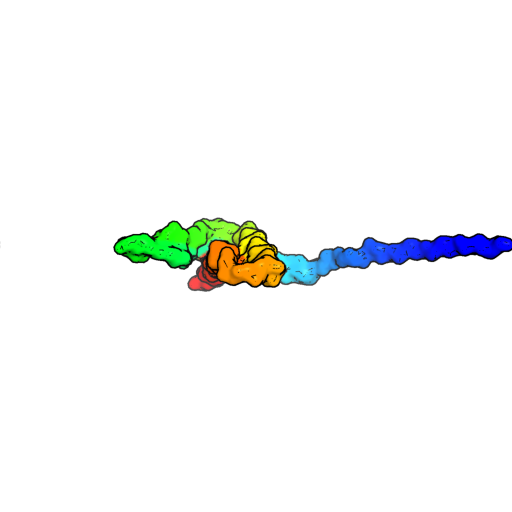 97.25 71 LYS A O 1
ATOM 559 N N . CYS A 1 72 ? -1.366 6.640 7.312 1.00 95.88 72 CYS A N 1
ATOM 560 C CA . CYS A 1 72 ? -2.747 6.866 7.743 1.00 95.88 72 CYS A CA 1
ATOM 561 C C . CYS A 1 72 ? -3.310 5.666 8.520 1.00 95.88 72 CYS A C 1
ATOM 563 O O . CYS A 1 72 ? -4.064 5.854 9.468 1.00 95.88 72 CYS A O 1
ATOM 565 N N . ALA A 1 73 ? -2.963 4.435 8.133 1.00 96.06 73 ALA A N 1
ATOM 566 C CA . ALA A 1 73 ? -3.367 3.243 8.874 1.00 96.06 73 ALA A CA 1
ATOM 567 C C . ALA A 1 73 ? -2.744 3.194 10.282 1.00 96.06 73 ALA A C 1
ATOM 569 O O . ALA A 1 73 ? -3.442 2.843 11.229 1.00 96.06 73 ALA A O 1
ATOM 570 N N . GLU A 1 74 ? -1.471 3.575 10.418 1.00 94.31 74 GLU A N 1
ATOM 571 C CA . GLU A 1 74 ? -0.761 3.683 11.700 1.00 94.31 74 GLU A CA 1
ATOM 572 C C . GLU A 1 74 ? -1.421 4.719 12.623 1.00 94.31 74 GLU A C 1
ATOM 574 O O . GLU A 1 74 ? -1.849 4.369 13.718 1.00 94.31 74 GLU A O 1
ATOM 579 N N . GLU A 1 75 ? -1.638 5.947 12.143 1.00 93.31 75 GLU A N 1
ATOM 580 C CA . GLU A 1 75 ? -2.279 7.016 12.929 1.00 93.31 75 GLU A CA 1
ATOM 581 C C . GLU A 1 75 ? -3.699 6.632 13.390 1.00 93.31 75 GLU A C 1
ATOM 583 O O . GLU A 1 75 ? -4.104 6.924 14.515 1.00 93.31 75 GLU A O 1
ATOM 588 N N . VAL A 1 76 ? -4.467 5.943 12.537 1.00 91.06 76 VAL A N 1
ATOM 589 C CA . VAL A 1 76 ? -5.803 5.446 12.902 1.00 91.06 76 VAL A CA 1
ATOM 590 C C . VAL A 1 76 ? -5.718 4.311 13.929 1.00 91.06 76 VAL A C 1
ATOM 592 O O . VAL A 1 76 ? -6.585 4.218 14.797 1.00 91.06 76 VAL A O 1
ATOM 595 N N . SER A 1 77 ? -4.696 3.455 13.856 1.00 88.25 77 SER A N 1
ATOM 596 C CA . SER A 1 77 ? -4.456 2.395 14.843 1.00 88.25 77 SER A CA 1
ATOM 597 C C . SER A 1 77 ? -4.118 2.959 16.225 1.00 88.25 77 SER A C 1
ATOM 599 O O . SER A 1 77 ? -4.601 2.435 17.236 1.00 88.25 77 SER A O 1
ATOM 601 N N . ASP A 1 78 ? -3.314 4.020 16.274 1.00 86.50 78 ASP A N 1
ATOM 602 C CA . ASP A 1 78 ? -2.957 4.702 17.520 1.00 86.50 78 ASP A CA 1
ATOM 603 C C . ASP A 1 78 ? -4.203 5.310 18.173 1.00 86.50 78 ASP A C 1
ATOM 605 O O . ASP A 1 78 ? -4.505 5.019 19.330 1.00 86.50 78 ASP A O 1
ATOM 609 N N . GLU A 1 79 ? -5.009 6.037 17.393 1.00 86.06 79 GLU A N 1
ATOM 610 C CA . GLU A 1 79 ? -6.277 6.621 17.849 1.00 86.06 79 GLU A CA 1
ATOM 611 C C . GLU A 1 79 ? -7.251 5.551 18.385 1.00 86.06 79 GLU A C 1
ATOM 613 O O . GLU A 1 79 ? -7.904 5.769 19.408 1.00 86.06 79 GLU A O 1
ATOM 618 N N . ILE A 1 80 ? -7.331 4.381 17.734 1.00 85.06 80 ILE A N 1
ATOM 619 C CA . ILE A 1 80 ? -8.163 3.260 18.206 1.00 85.06 80 ILE A CA 1
ATOM 620 C C . ILE A 1 80 ? -7.701 2.767 19.586 1.00 85.06 80 ILE A C 1
ATOM 622 O O . ILE A 1 80 ? -8.489 2.502 20.499 1.00 85.06 80 ILE A O 1
ATOM 626 N N . THR A 1 81 ? -6.387 2.630 19.742 1.00 78.44 81 THR A N 1
ATOM 627 C CA . THR A 1 81 ? -5.778 2.097 20.964 1.00 78.44 81 THR A CA 1
ATOM 628 C C . THR A 1 81 ? -5.916 3.077 22.130 1.00 78.44 81 THR A C 1
ATOM 630 O O . THR A 1 81 ? -6.160 2.654 23.261 1.00 78.44 81 THR A O 1
ATOM 633 N N . GLU A 1 82 ? -5.810 4.380 21.863 1.00 77.62 82 GLU A N 1
ATOM 634 C CA . GLU A 1 82 ? -5.934 5.435 22.871 1.00 77.62 82 GLU A CA 1
ATOM 635 C C . GLU A 1 82 ? -7.376 5.653 23.348 1.00 77.62 82 GLU A C 1
ATOM 637 O O . GLU A 1 82 ? -7.592 5.990 24.516 1.00 77.62 82 GLU A O 1
ATOM 642 N N . ARG A 1 83 ? -8.378 5.467 22.475 1.00 68.44 83 ARG A N 1
ATOM 643 C CA . ARG A 1 83 ? -9.771 5.843 22.773 1.00 68.44 83 ARG A CA 1
ATOM 644 C C . ARG A 1 83 ? -10.665 4.718 23.272 1.00 68.44 83 ARG A C 1
ATOM 646 O O . ARG A 1 83 ? -11.688 5.049 23.871 1.00 68.44 83 ARG A O 1
ATOM 653 N N . ALA A 1 84 ? -10.274 3.449 23.099 1.00 58.31 84 ALA A N 1
ATOM 654 C CA . ALA A 1 84 ? -10.749 2.220 23.762 1.00 58.31 84 ALA A CA 1
ATOM 655 C C . ALA A 1 84 ? -12.212 2.193 24.278 1.00 58.31 84 ALA A C 1
ATOM 657 O O . ALA A 1 84 ? -12.519 1.571 25.297 1.00 58.31 84 ALA A O 1
ATOM 658 N N . SER A 1 85 ? -13.145 2.839 23.574 1.00 63.31 85 SER A N 1
ATOM 659 C CA . SER A 1 85 ? -14.543 2.987 24.015 1.00 63.31 85 SER A CA 1
ATOM 660 C C . SER A 1 85 ? -15.454 1.889 23.456 1.00 63.31 85 SER A C 1
ATOM 662 O O . SER A 1 85 ? -16.642 1.830 23.770 1.00 63.31 85 SER A O 1
ATOM 664 N N . GLY A 1 86 ? -14.905 0.997 22.622 1.00 58.75 86 GLY A N 1
ATOM 665 C CA . GLY A 1 86 ? -15.613 -0.144 22.035 1.00 58.75 86 GLY A CA 1
ATOM 666 C C . GLY A 1 86 ? -16.503 0.190 20.828 1.00 58.75 86 GLY A C 1
ATOM 667 O O . GLY A 1 86 ? -17.096 -0.722 20.251 1.00 58.75 86 GLY A O 1
ATOM 668 N N . ILE A 1 87 ? -16.583 1.458 20.398 1.00 62.44 87 ILE A N 1
ATOM 669 C CA . ILE A 1 87 ? -17.424 1.917 19.271 1.00 62.44 87 ILE A CA 1
ATOM 670 C C . ILE A 1 87 ? -16.570 2.574 18.175 1.00 62.44 87 ILE A C 1
ATOM 672 O O . ILE A 1 87 ? -16.851 3.662 17.689 1.00 62.44 87 ILE A O 1
ATOM 676 N N . GLU A 1 88 ? -15.511 1.898 17.741 1.00 76.62 88 GLU A N 1
ATOM 677 C CA . GLU A 1 88 ? -14.580 2.443 16.735 1.00 76.62 88 GLU A CA 1
ATOM 678 C C . GLU A 1 88 ? -14.623 1.671 15.421 1.00 76.62 88 GLU A C 1
ATOM 680 O O . GLU A 1 88 ? -13.698 1.706 14.615 1.00 76.62 88 GLU A O 1
ATOM 685 N N . ARG A 1 89 ? -15.748 0.995 15.158 1.00 76.69 89 ARG A N 1
ATOM 686 C CA . ARG A 1 89 ? -15.967 0.236 13.919 1.00 76.69 89 ARG A CA 1
ATOM 687 C C . ARG A 1 89 ? -15.607 1.057 12.676 1.00 76.69 89 ARG A C 1
ATOM 689 O O . ARG A 1 89 ? -15.007 0.511 11.762 1.00 76.69 89 ARG A O 1
ATOM 696 N N . GLY A 1 90 ? -15.941 2.351 12.650 1.00 82.31 90 GLY A N 1
ATOM 697 C CA . GLY A 1 90 ? -15.590 3.248 11.545 1.00 82.31 90 GLY A CA 1
ATOM 698 C C . GLY A 1 90 ? -14.081 3.462 11.375 1.00 82.31 90 GLY A C 1
ATOM 699 O O . GLY A 1 90 ? -13.593 3.407 10.249 1.00 82.31 90 GLY A O 1
ATOM 700 N N . LEU A 1 91 ? -13.338 3.634 12.474 1.00 87.94 91 LEU A N 1
ATOM 701 C CA . LEU A 1 91 ? -11.878 3.773 12.449 1.00 87.94 91 LEU A CA 1
ATOM 702 C C . LEU A 1 91 ? -11.212 2.467 12.011 1.00 87.94 91 LEU A C 1
ATOM 704 O O . LEU A 1 91 ? -10.355 2.483 11.135 1.00 87.94 91 LEU A O 1
ATOM 708 N N . ILE A 1 92 ? -11.679 1.325 12.524 1.00 89.06 92 ILE A N 1
ATOM 709 C CA . ILE A 1 92 ? -11.176 0.007 12.112 1.00 89.06 92 ILE A CA 1
ATOM 710 C C . ILE A 1 92 ? -11.356 -0.181 10.603 1.00 89.06 92 ILE A C 1
ATOM 712 O O . ILE A 1 92 ? -10.414 -0.563 9.915 1.00 89.06 92 ILE A O 1
ATOM 716 N N . TRP A 1 93 ? -12.540 0.126 10.064 1.00 88.88 93 TRP A N 1
ATOM 717 C CA . TRP A 1 93 ? -12.771 0.041 8.621 1.00 88.88 93 TRP A CA 1
ATOM 718 C C . TRP A 1 93 ? -11.908 1.029 7.829 1.00 88.88 93 TRP A C 1
ATOM 720 O O . TRP A 1 93 ? -11.414 0.665 6.767 1.00 88.88 93 TRP A O 1
ATOM 730 N N . SER A 1 94 ? -11.678 2.243 8.339 1.00 92.12 94 SER A N 1
ATOM 731 C CA . SER A 1 94 ? -10.764 3.215 7.719 1.00 92.12 94 SER A CA 1
ATOM 732 C C . SER A 1 94 ? -9.334 2.669 7.620 1.00 92.12 94 SER A C 1
ATOM 734 O O . SER A 1 94 ? -8.740 2.666 6.541 1.00 92.12 94 SER A O 1
ATOM 736 N N . MET A 1 95 ? -8.809 2.122 8.719 1.00 94.44 95 MET A N 1
ATOM 737 C CA . MET A 1 95 ? -7.494 1.479 8.759 1.00 94.44 95 MET A CA 1
ATOM 738 C C . MET A 1 95 ? -7.416 0.296 7.783 1.00 94.44 95 MET A C 1
ATOM 740 O O . MET A 1 95 ? -6.482 0.213 6.986 1.00 94.44 95 MET A O 1
ATOM 744 N N . VAL A 1 96 ? -8.417 -0.593 7.798 1.00 93.44 96 VAL A N 1
ATOM 745 C CA . VAL A 1 96 ? -8.482 -1.762 6.905 1.00 93.44 96 VAL A CA 1
ATOM 746 C C . VAL A 1 96 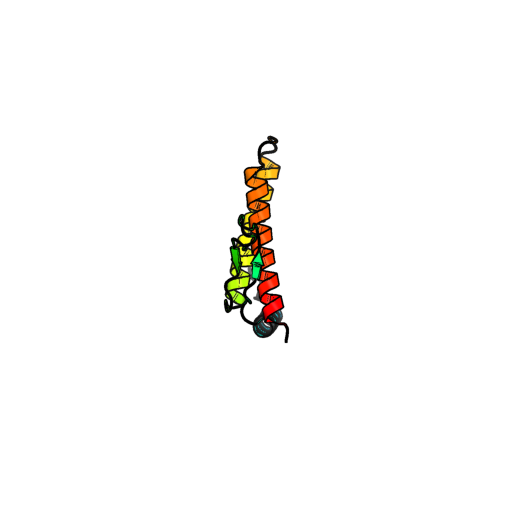? -8.467 -1.341 5.438 1.00 93.44 96 VAL A C 1
ATOM 748 O O . VAL A 1 96 ? -7.691 -1.899 4.665 1.00 93.44 96 VAL A O 1
ATOM 751 N N . HIS A 1 97 ? -9.262 -0.342 5.048 1.00 95.50 97 HIS A N 1
ATOM 752 C CA . HIS A 1 97 ? -9.278 0.134 3.664 1.00 95.50 97 HIS A CA 1
ATOM 753 C C . HIS A 1 97 ? -7.948 0.777 3.255 1.00 95.50 97 HIS A C 1
ATOM 755 O O . HIS A 1 97 ? -7.494 0.552 2.135 1.00 95.50 97 HIS A O 1
ATOM 761 N N . SER A 1 98 ? -7.286 1.525 4.144 1.00 97.25 98 SER A N 1
ATOM 762 C CA . SER A 1 98 ? -5.955 2.087 3.871 1.00 97.25 98 SER A CA 1
ATOM 763 C C . SER A 1 98 ? -4.918 0.993 3.602 1.00 97.25 98 SER A C 1
ATOM 765 O O . SER A 1 98 ? -4.176 1.068 2.620 1.00 97.25 98 SER A O 1
ATOM 767 N N . VAL A 1 99 ? -4.919 -0.074 4.408 1.00 97.88 99 VAL A N 1
ATOM 768 C CA . VAL A 1 99 ? -4.040 -1.238 4.207 1.00 97.88 99 VAL A CA 1
ATOM 769 C C . VAL A 1 99 ? -4.400 -2.006 2.932 1.00 97.88 99 VAL A C 1
ATOM 771 O O . VAL A 1 99 ? -3.510 -2.425 2.191 1.00 97.88 99 VAL A O 1
ATOM 774 N N . GLU A 1 100 ? -5.690 -2.181 2.641 1.00 97.50 100 GLU A N 1
ATOM 775 C CA . GLU A 1 100 ? -6.150 -2.846 1.420 1.00 97.50 100 GLU A CA 1
ATOM 776 C C . GLU A 1 100 ? -5.708 -2.087 0.161 1.00 97.50 100 GLU A C 1
ATOM 778 O O . GLU A 1 100 ? -5.168 -2.698 -0.763 1.00 97.50 100 GLU A O 1
ATOM 783 N N . MET A 1 101 ? -5.869 -0.760 0.144 1.00 98.06 101 MET A N 1
ATOM 784 C CA . MET A 1 101 ? -5.404 0.098 -0.948 1.00 98.06 101 MET A CA 1
ATOM 785 C C . MET A 1 101 ? -3.885 0.015 -1.119 1.00 98.06 101 MET A C 1
ATOM 787 O O . MET A 1 101 ? -3.405 -0.171 -2.237 1.00 98.06 101 MET A O 1
ATOM 791 N N . ALA A 1 102 ? -3.126 0.089 -0.021 1.00 98.44 102 ALA A N 1
ATOM 792 C CA . ALA A 1 102 ? -1.670 -0.024 -0.053 1.00 98.44 102 ALA A CA 1
ATOM 793 C C . ALA A 1 102 ? -1.235 -1.363 -0.666 1.00 98.44 102 ALA A C 1
ATOM 795 O O . ALA A 1 102 ? -0.410 -1.405 -1.581 1.00 98.44 102 ALA A O 1
ATOM 796 N N . ARG A 1 103 ? -1.855 -2.463 -0.224 1.00 98.06 103 ARG A N 1
ATOM 797 C CA . ARG A 1 103 ? -1.604 -3.797 -0.772 1.00 98.06 103 ARG A CA 1
ATOM 798 C C . ARG A 1 103 ? -1.953 -3.884 -2.254 1.00 98.06 103 ARG A C 1
ATOM 800 O O . ARG A 1 103 ? -1.178 -4.454 -3.014 1.00 98.06 103 ARG A O 1
ATOM 807 N N . ALA A 1 104 ? -3.089 -3.330 -2.674 1.00 98.00 104 ALA A N 1
ATOM 808 C CA . ALA A 1 104 ? -3.501 -3.357 -4.072 1.00 98.00 104 ALA A CA 1
ATOM 809 C C . ALA A 1 104 ? -2.473 -2.667 -4.981 1.00 98.00 104 ALA A C 1
ATOM 811 O O . ALA A 1 104 ? -2.167 -3.188 -6.054 1.00 98.00 104 ALA A O 1
ATOM 812 N N . VAL A 1 105 ? -1.907 -1.537 -4.546 1.00 98.00 105 VAL A N 1
ATOM 813 C CA . VAL A 1 105 ? -0.856 -0.826 -5.291 1.00 98.00 105 VAL A CA 1
ATOM 814 C C . VAL A 1 105 ? 0.435 -1.645 -5.352 1.00 98.00 105 VAL A C 1
ATOM 816 O O . VAL A 1 105 ? 1.021 -1.765 -6.426 1.00 98.00 105 VAL A O 1
ATOM 819 N N . VAL A 1 106 ? 0.856 -2.269 -4.247 1.00 97.44 106 VAL A N 1
ATOM 820 C CA . VAL A 1 106 ? 2.034 -3.156 -4.242 1.00 97.44 106 VAL A CA 1
ATOM 821 C C . VAL A 1 106 ? 1.831 -4.350 -5.177 1.00 97.44 106 VAL A C 1
ATOM 823 O O . VAL A 1 106 ? 2.690 -4.621 -6.014 1.00 97.44 106 VAL A O 1
ATOM 826 N N . ASP A 1 107 ? 0.682 -5.024 -5.102 1.00 97.12 107 ASP A N 1
ATOM 827 C CA . ASP A 1 107 ? 0.337 -6.122 -6.010 1.00 97.12 107 ASP A CA 1
ATOM 828 C C . ASP A 1 107 ? 0.370 -5.655 -7.476 1.00 97.12 107 ASP A C 1
ATOM 830 O O . ASP A 1 107 ? 0.903 -6.354 -8.336 1.00 97.12 107 ASP A O 1
ATOM 834 N N . ALA A 1 108 ? -0.151 -4.459 -7.767 1.00 96.94 108 ALA A N 1
ATOM 835 C CA . ALA A 1 108 ? -0.141 -3.873 -9.105 1.00 96.94 108 ALA A CA 1
ATOM 836 C C . ALA A 1 108 ? 1.278 -3.598 -9.632 1.00 96.94 108 ALA A C 1
ATOM 838 O O . ALA A 1 108 ? 1.530 -3.805 -10.821 1.00 96.94 108 ALA A O 1
ATOM 839 N N . LEU A 1 109 ? 2.195 -3.136 -8.775 1.00 96.62 109 LEU A N 1
ATOM 840 C CA . LEU A 1 109 ? 3.607 -2.925 -9.117 1.00 96.62 109 LEU A CA 1
ATOM 841 C C . LEU A 1 109 ? 4.324 -4.252 -9.372 1.00 96.62 109 LEU A C 1
ATOM 843 O O . LEU A 1 109 ? 5.015 -4.406 -10.3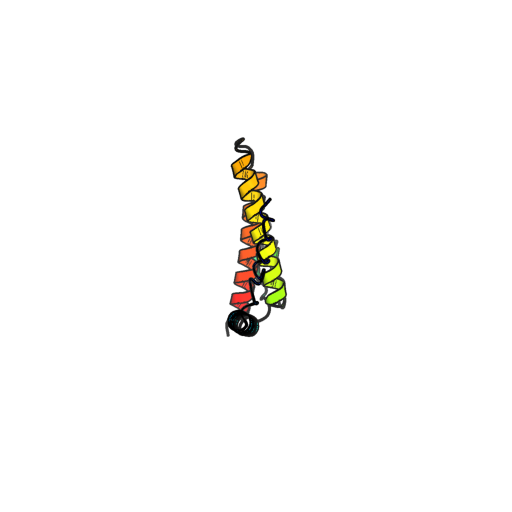80 1.00 96.62 109 LEU A O 1
ATOM 847 N N . LEU A 1 110 ? 4.114 -5.236 -8.495 1.00 95.19 110 LEU A N 1
ATOM 848 C CA . LEU A 1 110 ? 4.698 -6.568 -8.642 1.00 95.19 110 LEU A CA 1
ATOM 849 C C . LEU A 1 110 ? 4.182 -7.269 -9.899 1.00 95.19 110 LEU A C 1
ATOM 851 O O . LEU A 1 110 ? 4.957 -7.909 -10.602 1.00 95.19 110 LEU A O 1
ATOM 855 N N . ASP A 1 111 ? 2.896 -7.130 -10.222 1.00 93.75 111 ASP A N 1
ATOM 856 C CA . ASP A 1 111 ? 2.324 -7.647 -11.465 1.00 93.75 111 ASP A CA 1
ATOM 857 C C . ASP A 1 111 ? 2.920 -6.939 -12.696 1.00 93.75 111 ASP A C 1
ATOM 859 O O . ASP A 1 111 ? 3.113 -7.584 -13.725 1.00 93.75 111 ASP A O 1
ATOM 863 N N . GLY A 1 112 ? 3.260 -5.648 -12.596 1.00 85.94 112 GLY A N 1
ATOM 864 C CA . GLY A 1 112 ? 3.977 -4.886 -13.627 1.00 85.94 112 GLY A CA 1
ATOM 865 C C . GLY A 1 112 ? 5.388 -5.392 -13.907 1.00 85.94 112 GLY A C 1
ATOM 866 O O . GLY A 1 112 ? 5.794 -5.453 -15.070 1.00 85.94 112 GLY A O 1
ATOM 867 N N . ALA A 1 113 ? 6.104 -5.798 -12.861 1.00 84.62 113 ALA A N 1
ATOM 868 C CA . ALA A 1 113 ? 7.474 -6.298 -12.939 1.00 84.62 113 ALA A CA 1
ATOM 869 C C . ALA A 1 113 ? 7.588 -7.748 -13.455 1.00 84.62 113 ALA A C 1
ATOM 871 O O . ALA A 1 113 ? 8.686 -8.190 -13.796 1.00 84.62 113 ALA A O 1
ATOM 872 N N . ARG A 1 114 ? 6.484 -8.508 -13.528 1.00 83.38 114 ARG A N 1
ATOM 873 C CA . ARG A 1 114 ? 6.500 -9.872 -14.082 1.00 83.38 114 ARG A CA 1
ATOM 874 C C . ARG A 1 114 ? 6.625 -9.850 -15.619 1.00 83.38 114 ARG A C 1
ATOM 876 O O . ARG A 1 114 ? 5.944 -9.029 -16.248 1.00 83.38 114 ARG A O 1
ATOM 883 N N . PRO A 1 115 ? 7.447 -10.745 -16.205 1.00 64.19 115 PRO A N 1
ATOM 884 C CA . PRO A 1 115 ? 7.602 -10.877 -17.655 1.00 64.19 115 PRO A CA 1
ATOM 885 C C . PRO A 1 115 ? 6.298 -11.258 -18.365 1.00 64.19 115 PRO A C 1
ATOM 887 O O . PRO A 1 115 ? 5.401 -11.848 -17.715 1.00 64.19 115 PRO A O 1
#

Solvent-accessible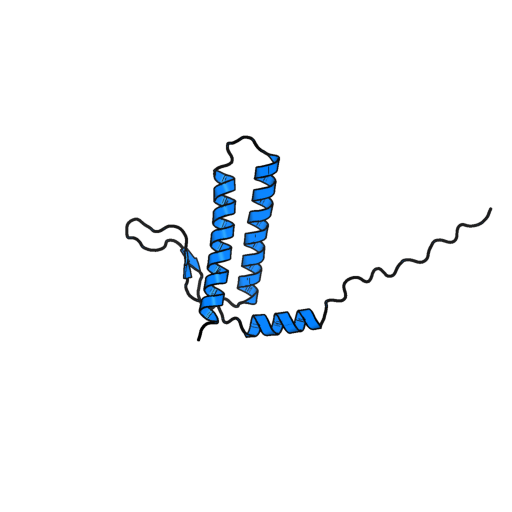 surface area (backbone atoms only — not comparable to full-atom values): 6597 Å² total; per-residue (Å²): 133,83,79,78,74,77,78,77,80,73,82,89,77,78,76,78,78,52,68,67,56,55,50,52,50,51,52,50,46,70,58,33,33,34,20,29,74,28,73,42,88,61,58,48,100,83,68,46,64,72,40,60,40,67,53,67,41,49,41,65,66,50,49,54,51,30,54,51,28,48,48,54,23,50,57,40,50,51,52,52,68,75,59,72,76,86,79,50,68,68,50,53,50,50,25,52,51,26,47,51,53,29,48,40,48,51,52,12,25,55,59,33,46,52,133

Mean predicted aligned error: 9.39 Å

pLDDT: mean 86.63, std 13.62, range [45.34, 98.44]

Secondary structure (DSSP, 8-state):
----PPPPPP--------HHHHHHHHHHHHHSPPPPPEEEEEE-TTS-EEEEEPTT--HHHHHHHHHHHHHHHHHHHHHHHHH-SS--HHHHHHHHHHHHHHHHHHHHHHHHH--

Sequence (115 aa):
MKKLVPDPPLPTDRPRRDPELDRANANLLAALHGTRHRPFGLRDGQGRPLFAVQPQVNAEDALMHVSLLLKCAEEVSDEITERASGIERGLIWSMVHSVEMARAVVDALLDGARP

Nearest PDB structures (foldseek):
  7pub-assembly1_Cv  TM=8.077E-01  e=7.473E+00  Trypanosoma brucei brucei
  2e9x-assembly1_A  TM=4.966E-01  e=2.173E+00  Homo sapiens
  6jyi-assembly1_B  TM=5.894E-01  e=4.741E+00  Bacillus cereus ATCC 14579
  6n63-assembly1_A-2  TM=5.013E-01  e=7.974E+00  Bacillus thermotolerans